Protein AF-A0A9D9WY51-F1 (afdb_monomer_lite)

Sequence (93 aa):
MFRPSNVTWYVSKSTGRTEIVTFGASGDKPVAADYDGDGKTDIAVFRPNGVSGAEWWIRRSSNSTVFATQFGSTTDKAVPADYTGDGKADIAF

Foldseek 3Di:
DADLVQQWDWDCDPVRDIDIDRDDDHQWDWDWDAAPQPPDTWTKTWRQDDPVGIKIWTQHPVPRDIDMDHDHGSPDDWDWDCPPPPNHTDTDD

Structure (mmCIF, N/CA/C/O backbone):
data_AF-A0A9D9WY51-F1
#
_entry.id   AF-A0A9D9WY51-F1
#
loop_
_atom_site.group_PDB
_atom_site.id
_atom_site.type_symbol
_atom_site.label_atom_id
_atom_site.label_alt_id
_atom_site.label_comp_id
_atom_site.label_asym_id
_atom_site.label_entity_id
_atom_site.label_seq_id
_atom_site.pdbx_PDB_ins_code
_atom_site.Cartn_x
_atom_site.Cartn_y
_atom_site.Cartn_z
_atom_site.occupancy
_atom_site.B_iso_or_equiv
_atom_site.auth_seq_id
_atom_site.auth_comp_id
_atom_site.auth_asym_id
_atom_site.auth_atom_id
_atom_site.pdbx_PDB_model_num
ATOM 1 N N . MET A 1 1 ? -10.073 6.915 0.415 1.00 87.06 1 MET A N 1
ATOM 2 C CA . MET A 1 1 ? -9.907 7.440 -0.959 1.00 87.06 1 MET A CA 1
ATOM 3 C C . MET A 1 1 ? -8.438 7.754 -1.192 1.00 87.06 1 MET A C 1
ATOM 5 O O . MET A 1 1 ? -7.851 8.425 -0.356 1.00 87.06 1 MET A O 1
ATOM 9 N N . PHE A 1 2 ? -7.861 7.313 -2.308 1.00 93.44 2 PHE A N 1
ATOM 10 C CA . PHE A 1 2 ? -6.565 7.803 -2.786 1.00 93.44 2 PHE A CA 1
ATOM 11 C C . PHE A 1 2 ? -6.804 8.827 -3.895 1.00 93.44 2 PHE A C 1
ATOM 13 O O . PHE A 1 2 ? -7.625 8.583 -4.781 1.00 93.44 2 PHE A O 1
ATOM 20 N N . ARG A 1 3 ? -6.133 9.978 -3.833 1.00 95.69 3 ARG A N 1
ATOM 21 C CA . ARG A 1 3 ? -6.184 11.008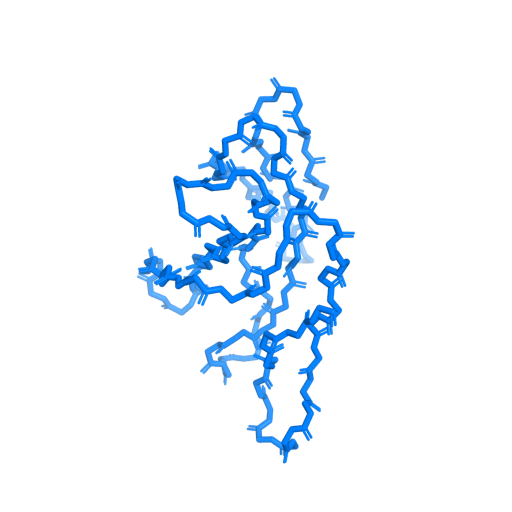 -4.873 1.00 95.69 3 ARG A CA 1
ATOM 22 C C . ARG A 1 3 ? -4.869 10.984 -5.662 1.00 95.69 3 ARG A C 1
ATOM 24 O O . ARG A 1 3 ? -3.866 11.485 -5.157 1.00 95.69 3 ARG A O 1
ATOM 31 N N . PRO A 1 4 ? -4.864 10.460 -6.904 1.00 92.38 4 PRO A N 1
ATOM 32 C CA . PRO A 1 4 ? -3.632 10.309 -7.680 1.00 92.38 4 PRO A CA 1
ATOM 33 C C . PRO A 1 4 ? -2.935 11.633 -8.010 1.00 92.38 4 PRO A C 1
ATOM 35 O O . PRO A 1 4 ? -1.713 11.682 -8.047 1.00 92.38 4 PRO A O 1
ATOM 38 N N . SER A 1 5 ? -3.691 12.723 -8.202 1.00 92.94 5 SER A N 1
ATOM 39 C CA . SER A 1 5 ? -3.135 14.023 -8.612 1.00 92.94 5 SER A CA 1
ATOM 40 C C . SER A 1 5 ? -2.181 14.653 -7.596 1.00 92.94 5 SER A C 1
ATOM 42 O O . SER A 1 5 ? -1.384 15.510 -7.962 1.00 92.94 5 SER A O 1
ATOM 44 N N . ASN A 1 6 ? -2.260 14.249 -6.328 1.00 94.62 6 ASN A N 1
ATOM 45 C CA . ASN A 1 6 ? -1.383 14.724 -5.262 1.00 94.62 6 ASN A CA 1
ATOM 46 C C . ASN A 1 6 ? -0.910 13.590 -4.341 1.00 94.62 6 ASN A C 1
ATOM 48 O O . ASN A 1 6 ? -0.497 13.858 -3.214 1.00 94.62 6 ASN A O 1
ATOM 52 N N . VAL A 1 7 ? -1.021 12.336 -4.797 1.00 96.56 7 VAL A N 1
ATOM 53 C CA . VAL A 1 7 ? -0.587 11.115 -4.092 1.00 96.56 7 VAL A CA 1
ATOM 54 C C . VAL A 1 7 ? -1.014 11.063 -2.620 1.00 96.56 7 VAL A C 1
ATOM 56 O O . VAL A 1 7 ? -0.276 10.622 -1.739 1.00 96.56 7 VAL A O 1
ATOM 59 N N . THR A 1 8 ? -2.221 11.563 -2.338 1.00 97.94 8 THR A N 1
ATOM 60 C CA . THR A 1 8 ? -2.722 11.719 -0.970 1.00 97.94 8 THR A CA 1
ATOM 61 C C . THR A 1 8 ? -3.830 10.719 -0.666 1.00 97.94 8 THR A C 1
ATOM 63 O O . THR A 1 8 ? -4.811 10.590 -1.403 1.00 97.94 8 THR A O 1
ATOM 66 N N . TRP A 1 9 ? -3.694 10.045 0.469 1.00 98.06 9 TRP A N 1
ATOM 67 C CA . TRP A 1 9 ? -4.692 9.186 1.081 1.00 98.06 9 TRP A CA 1
ATOM 68 C C . TRP A 1 9 ? -5.572 10.000 2.019 1.00 98.06 9 TRP A C 1
ATOM 70 O O . TRP A 1 9 ? -5.080 10.718 2.882 1.00 98.06 9 TRP A O 1
ATOM 80 N N . TYR A 1 10 ? -6.880 9.852 1.854 1.00 97.50 10 TYR A N 1
ATOM 81 C CA . TYR A 1 10 ? -7.912 10.390 2.730 1.00 97.50 10 TYR A CA 1
ATOM 82 C C . TYR A 1 10 ? -8.689 9.213 3.310 1.00 97.50 10 TYR A C 1
ATOM 84 O O . TYR A 1 10 ? -9.398 8.509 2.579 1.00 97.50 10 TYR A O 1
ATOM 92 N N . VAL A 1 11 ? -8.546 8.982 4.611 1.00 96.81 11 VAL A N 1
ATOM 93 C CA . VAL A 1 11 ? -9.174 7.869 5.326 1.00 96.81 11 VAL A CA 1
ATOM 94 C C . VAL A 1 11 ? -10.133 8.441 6.358 1.00 96.81 11 VAL A C 1
ATOM 96 O O . VAL A 1 11 ? -9.713 9.006 7.365 1.00 96.81 11 VAL A O 1
ATOM 99 N N . SER A 1 12 ? -11.434 8.300 6.107 1.00 96.94 12 SER A N 1
ATOM 100 C CA . SER A 1 12 ? -12.456 8.569 7.118 1.00 96.94 12 SER A CA 1
ATOM 101 C C . SER A 1 12 ? -12.554 7.342 8.018 1.00 96.94 12 SER A C 1
ATOM 103 O O . SER A 1 12 ? -12.994 6.281 7.577 1.00 96.94 12 SER A O 1
ATOM 105 N N . LYS A 1 13 ? -12.056 7.451 9.252 1.00 94.06 13 LYS A N 1
ATOM 106 C CA . LYS A 1 13 ? -12.070 6.350 10.217 1.00 94.06 13 LYS A CA 1
ATOM 107 C C . LYS A 1 13 ? -13.439 6.266 10.876 1.00 94.06 13 LYS A C 1
ATOM 109 O O . LYS A 1 13 ? -14.025 7.286 11.237 1.00 94.06 13 LYS A O 1
ATOM 114 N N . SER A 1 14 ? -13.890 5.045 11.141 1.00 93.62 14 SER A N 1
ATOM 115 C CA . SER A 1 14 ? -15.125 4.775 11.893 1.00 93.62 14 SER A CA 1
ATOM 116 C C . SER A 1 14 ? -15.110 5.351 13.316 1.00 93.62 14 SER A C 1
ATOM 118 O O . SER A 1 14 ? -16.163 5.571 13.900 1.00 93.62 14 SER A O 1
ATOM 120 N N . THR A 1 15 ? -13.930 5.675 13.855 1.00 94.25 15 THR A N 1
ATOM 121 C CA . THR A 1 15 ? -13.750 6.378 15.137 1.00 94.25 15 THR A CA 1
ATOM 122 C C . THR A 1 15 ? -14.041 7.884 15.071 1.00 94.25 15 THR A C 1
ATOM 124 O O . THR A 1 15 ? -13.821 8.594 16.050 1.00 94.25 15 THR A O 1
ATOM 127 N N . GLY A 1 16 ? -14.494 8.398 13.922 1.00 92.94 16 GLY A N 1
ATOM 128 C CA . GLY A 1 16 ? -14.860 9.804 13.727 1.00 92.94 16 GLY A CA 1
ATOM 129 C C . GLY A 1 16 ? -13.688 10.732 13.390 1.00 92.94 16 GLY A C 1
ATOM 130 O O . GLY A 1 16 ? -13.873 11.942 13.285 1.00 92.94 16 GLY A O 1
ATOM 131 N N . ARG A 1 17 ? -12.475 10.196 13.203 1.00 94.69 17 ARG A N 1
ATOM 132 C CA . ARG A 1 17 ? -11.293 10.967 12.780 1.00 94.69 17 ARG A CA 1
ATOM 133 C C . ARG A 1 17 ? -11.036 10.802 11.287 1.00 94.69 17 ARG A C 1
ATOM 135 O O . ARG A 1 17 ? -11.257 9.733 10.730 1.00 94.69 17 ARG A O 1
ATOM 142 N N . THR A 1 18 ? -10.493 11.839 10.657 1.00 95.12 18 THR A N 1
ATOM 143 C CA . THR A 1 18 ? -9.948 11.739 9.297 1.00 95.12 18 THR A CA 1
ATOM 144 C C . THR A 1 18 ? -8.430 11.684 9.368 1.00 95.12 18 THR A C 1
ATOM 146 O O . THR A 1 18 ? -7.809 12.528 10.008 1.00 95.12 18 THR A O 1
ATOM 149 N N . GLU A 1 19 ? -7.837 10.692 8.716 1.00 94.88 19 GLU A N 1
ATOM 150 C CA . GLU A 1 19 ? -6.399 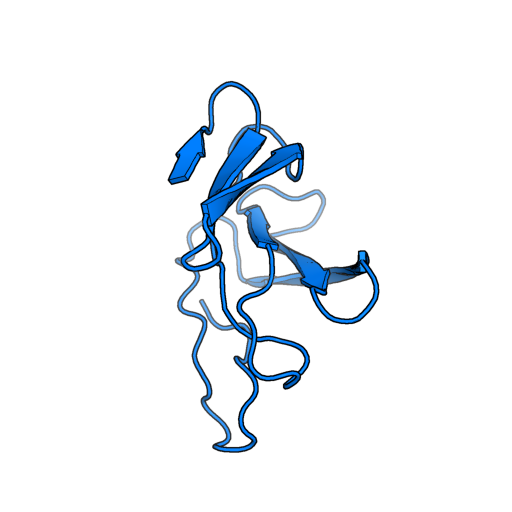10.624 8.475 1.00 94.88 19 GLU A CA 1
ATOM 151 C C . GLU A 1 19 ? -6.106 11.072 7.041 1.00 94.88 19 GLU A C 1
ATOM 153 O O . GLU A 1 19 ? -6.767 10.640 6.093 1.00 94.88 19 GLU A O 1
ATOM 158 N N . ILE A 1 20 ? -5.135 11.976 6.903 1.00 96.75 20 ILE A N 1
ATOM 159 C CA . ILE A 1 20 ? -4.682 12.521 5.624 1.00 96.75 20 ILE A CA 1
ATOM 160 C C . ILE A 1 20 ? -3.179 12.293 5.546 1.00 96.75 20 ILE A C 1
ATOM 162 O O . ILE A 1 20 ? -2.435 12.823 6.369 1.00 96.75 20 ILE A O 1
ATOM 166 N N . VAL A 1 21 ? -2.742 11.490 4.580 1.00 96.38 21 VAL A N 1
ATOM 167 C CA . VAL A 1 21 ? -1.338 11.080 4.450 1.00 96.38 21 VAL A CA 1
ATOM 168 C C . VAL A 1 21 ? -0.918 11.171 2.993 1.00 96.38 21 VAL A C 1
ATOM 170 O O . VAL A 1 21 ? -1.516 10.538 2.126 1.00 96.38 21 VAL A O 1
ATOM 173 N N . THR A 1 22 ? 0.136 11.931 2.717 1.00 97.62 22 THR A N 1
ATOM 174 C CA . THR A 1 22 ? 0.788 11.935 1.405 1.00 97.62 22 THR A CA 1
ATOM 175 C C . THR A 1 22 ? 1.759 10.763 1.340 1.00 97.62 22 THR A C 1
ATOM 177 O O . THR A 1 22 ? 2.721 10.717 2.105 1.00 97.62 22 THR A O 1
ATOM 180 N N . PHE A 1 23 ? 1.492 9.800 0.460 1.00 97.81 23 PHE A N 1
ATOM 181 C CA . PHE A 1 23 ? 2.322 8.610 0.298 1.00 97.81 23 PHE A CA 1
ATOM 182 C C . PHE A 1 23 ? 2.194 8.042 -1.118 1.00 97.81 23 PHE A C 1
ATOM 184 O O . PHE A 1 23 ? 1.104 7.642 -1.537 1.00 97.81 23 PHE A O 1
ATOM 191 N N . GLY A 1 24 ? 3.324 8.003 -1.824 1.00 96.62 24 GLY A N 1
ATOM 192 C CA . GLY A 1 24 ? 3.444 7.556 -3.210 1.00 96.62 24 GLY A CA 1
ATOM 193 C C . GLY A 1 24 ? 4.108 8.601 -4.111 1.00 96.62 24 GLY A C 1
ATOM 194 O O . GLY A 1 24 ? 4.600 9.630 -3.649 1.00 96.62 24 GLY A O 1
ATOM 195 N N . ALA A 1 25 ? 4.107 8.318 -5.408 1.00 96.38 25 ALA A N 1
ATOM 196 C CA . ALA A 1 25 ? 4.576 9.159 -6.500 1.00 96.38 25 ALA A CA 1
ATOM 197 C C . ALA A 1 25 ? 3.565 9.151 -7.664 1.00 96.38 25 ALA A C 1
ATOM 199 O O . ALA A 1 25 ? 2.600 8.385 -7.680 1.00 96.38 25 ALA A O 1
ATOM 200 N N . SER A 1 26 ? 3.751 10.054 -8.628 1.00 95.50 26 SER A N 1
ATOM 201 C CA . SER A 1 26 ? 2.868 10.139 -9.796 1.00 95.50 26 SER A CA 1
ATOM 202 C C . SER A 1 26 ? 2.848 8.813 -10.567 1.00 95.50 26 SER A C 1
ATOM 204 O O . SER A 1 26 ? 3.900 8.248 -10.853 1.00 95.50 26 SER A O 1
ATOM 206 N N . GLY A 1 27 ? 1.652 8.333 -10.918 1.00 94.88 27 GLY A N 1
ATOM 207 C CA . GLY A 1 27 ? 1.454 7.058 -11.621 1.00 94.88 27 GLY A CA 1
ATOM 208 C C . GLY A 1 27 ? 1.288 5.834 -10.712 1.00 94.88 27 GLY A C 1
ATOM 209 O O . GLY A 1 27 ? 0.967 4.755 -11.212 1.00 94.88 27 GLY A O 1
ATOM 210 N N . ASP A 1 28 ? 1.443 5.999 -9.398 1.00 97.56 28 ASP A N 1
ATOM 211 C CA . ASP A 1 28 ? 1.226 4.932 -8.424 1.00 97.56 28 ASP A CA 1
ATOM 212 C C . ASP A 1 28 ? -0.262 4.536 -8.333 1.00 97.56 28 ASP A C 1
ATOM 214 O O . ASP A 1 28 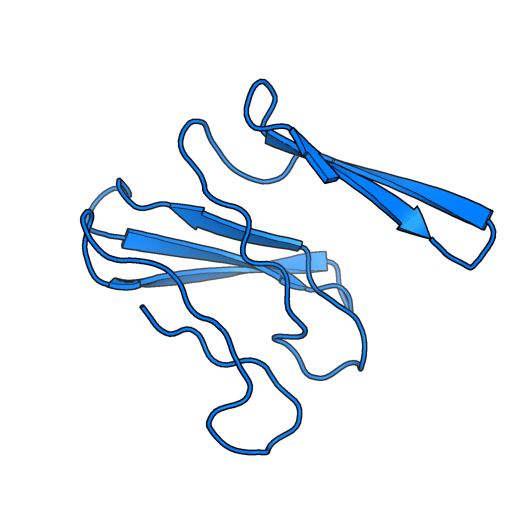? -1.170 5.374 -8.394 1.00 97.56 28 ASP A O 1
ATOM 218 N N . LYS A 1 29 ? -0.516 3.235 -8.161 1.00 97.50 29 LYS A N 1
ATOM 219 C CA . LYS A 1 29 ? -1.849 2.641 -7.989 1.00 97.50 29 LYS A CA 1
ATOM 220 C C . LYS A 1 29 ? -2.055 2.247 -6.519 1.00 97.50 29 LYS A C 1
ATOM 222 O O . LYS A 1 29 ? -1.166 1.619 -5.950 1.00 97.50 29 LYS A O 1
ATOM 227 N N . PRO A 1 30 ? -3.195 2.570 -5.886 1.00 98.12 30 PRO A N 1
ATOM 228 C CA . PRO A 1 30 ? -3.446 2.209 -4.491 1.00 98.12 30 PRO A CA 1
ATOM 229 C C . PRO A 1 30 ? -3.681 0.700 -4.337 1.00 98.12 30 PRO A C 1
ATOM 231 O O . PRO A 1 30 ? -4.464 0.126 -5.090 1.00 98.12 30 PRO A O 1
ATOM 234 N N . VAL A 1 31 ? -3.043 0.078 -3.343 1.00 98.25 31 VAL A N 1
ATOM 235 C CA . VAL A 1 31 ? -3.110 -1.373 -3.059 1.00 98.25 31 VAL A CA 1
ATOM 236 C C . VAL A 1 31 ? -3.201 -1.636 -1.552 1.00 98.25 31 VAL A C 1
ATOM 238 O O . VAL A 1 31 ? -2.482 -2.454 -0.994 1.00 98.25 31 VAL A O 1
ATOM 241 N N . ALA A 1 32 ? -4.047 -0.880 -0.857 1.00 98.19 32 ALA A N 1
ATOM 242 C CA . ALA A 1 32 ? -4.193 -0.970 0.594 1.00 98.19 32 ALA A CA 1
ATOM 243 C C . ALA A 1 32 ? -4.698 -2.359 1.041 1.00 98.19 32 ALA A C 1
ATOM 245 O O . ALA A 1 32 ? -5.711 -2.834 0.530 1.00 98.19 32 ALA A O 1
ATOM 246 N N . ALA A 1 33 ? -4.007 -2.973 2.001 1.00 98.44 33 ALA A N 1
ATOM 247 C CA . ALA A 1 33 ? -4.338 -4.247 2.649 1.00 98.44 33 ALA A CA 1
ATOM 248 C C . ALA A 1 33 ? -3.591 -4.325 3.998 1.00 98.44 33 ALA A C 1
ATOM 250 O O . ALA A 1 33 ? -2.788 -3.443 4.281 1.00 98.44 33 ALA A O 1
ATOM 251 N N . ASP A 1 34 ? -3.867 -5.312 4.846 1.00 98.62 34 ASP A N 1
ATOM 252 C CA . ASP A 1 34 ? -3.109 -5.535 6.091 1.00 98.62 34 ASP A CA 1
ATOM 253 C C . ASP A 1 34 ? -1.874 -6.395 5.786 1.00 98.62 34 ASP A C 1
ATOM 255 O O . ASP A 1 34 ? -2.002 -7.605 5.656 1.00 98.62 34 ASP A O 1
ATOM 259 N N . TYR A 1 35 ? -0.701 -5.791 5.582 1.00 98.62 35 TYR A N 1
ATOM 260 C CA . TYR A 1 35 ? 0.518 -6.507 5.177 1.00 98.62 35 TYR A CA 1
ATOM 261 C C . TYR A 1 35 ? 1.404 -6.906 6.361 1.00 98.62 35 TYR A C 1
ATOM 263 O O . TYR A 1 35 ? 2.358 -7.669 6.188 1.00 98.62 35 TYR A O 1
ATOM 271 N N . ASP A 1 36 ? 1.170 -6.355 7.554 1.00 98.12 36 ASP A N 1
ATOM 272 C CA . ASP A 1 36 ? 1.972 -6.664 8.740 1.00 98.12 36 ASP A CA 1
ATOM 273 C C . ASP A 1 36 ? 1.256 -7.547 9.772 1.00 98.12 36 ASP A C 1
ATOM 275 O O . ASP A 1 36 ? 1.942 -8.158 10.606 1.00 98.12 36 ASP A O 1
ATOM 279 N N . GLY A 1 37 ? -0.055 -7.744 9.616 1.00 98.00 37 GLY A N 1
ATOM 280 C CA . GLY A 1 37 ? -0.889 -8.649 10.400 1.00 98.00 37 GLY A CA 1
ATOM 281 C C . GLY A 1 37 ? -1.359 -8.038 11.713 1.00 98.00 37 GLY A C 1
ATOM 282 O O . GLY A 1 37 ? -1.607 -8.773 12.671 1.00 98.00 37 GLY A O 1
ATOM 283 N N . ASP A 1 38 ? -1.417 -6.707 11.811 1.00 98.19 38 ASP A N 1
ATOM 284 C CA . ASP A 1 38 ? -1.870 -6.018 13.022 1.00 98.19 38 ASP A CA 1
ATOM 285 C C . ASP A 1 38 ? -3.401 -5.843 13.097 1.00 98.19 38 ASP A C 1
ATOM 287 O O . ASP A 1 38 ? -3.923 -5.250 14.051 1.00 98.19 38 ASP A O 1
ATOM 291 N N . GLY A 1 39 ? -4.124 -6.376 12.109 1.00 97.31 39 GLY A N 1
ATOM 292 C CA . GLY A 1 39 ? -5.572 -6.295 11.982 1.00 97.31 39 GLY A CA 1
ATOM 293 C C . GLY A 1 39 ? -6.058 -4.975 11.385 1.00 97.31 39 GLY A C 1
ATOM 294 O O . GLY A 1 39 ? -7.264 -4.704 11.422 1.00 97.31 39 GLY A O 1
ATOM 295 N N . LYS A 1 40 ? -5.165 -4.117 10.871 1.00 96.88 40 LYS A N 1
ATOM 296 C CA . LYS A 1 40 ? -5.524 -2.854 10.220 1.00 96.88 40 LYS A CA 1
ATOM 297 C C . LYS A 1 40 ? -4.969 -2.788 8.805 1.00 96.88 40 LYS A C 1
ATOM 299 O O . LYS A 1 40 ? -3.874 -3.221 8.492 1.00 96.88 40 LYS A O 1
ATOM 304 N N . THR A 1 41 ? -5.733 -2.141 7.933 1.00 97.56 41 THR A N 1
ATOM 305 C CA . THR A 1 41 ? -5.291 -1.861 6.569 1.00 97.56 41 THR A CA 1
ATOM 306 C C . THR A 1 41 ? -4.139 -0.852 6.552 1.00 97.56 41 THR A C 1
ATOM 308 O O . THR A 1 41 ? -4.287 0.281 7.020 1.00 97.56 41 THR A O 1
ATOM 311 N N . ASP A 1 42 ? -3.036 -1.235 5.920 1.00 98.50 42 ASP A N 1
ATOM 312 C CA . ASP A 1 42 ? -1.891 -0.385 5.635 1.00 98.50 42 ASP A CA 1
ATOM 313 C C . ASP A 1 42 ? -2.122 0.501 4.412 1.00 98.50 42 ASP A C 1
ATOM 315 O O . ASP A 1 42 ? -2.826 0.163 3.453 1.00 98.50 42 ASP A O 1
ATOM 319 N N . ILE A 1 43 ? -1.448 1.648 4.410 1.00 98.38 43 ILE A N 1
ATOM 320 C CA . ILE A 1 43 ? -1.374 2.505 3.232 1.00 98.38 43 ILE A CA 1
ATOM 321 C C . ILE A 1 43 ? -0.301 1.930 2.311 1.00 98.38 43 ILE A C 1
ATOM 323 O O . ILE A 1 43 ? 0.872 1.903 2.674 1.00 98.38 43 ILE A O 1
ATOM 327 N N . ALA A 1 44 ? -0.680 1.509 1.108 1.00 98.44 44 ALA A N 1
ATOM 328 C CA . ALA A 1 44 ? 0.257 0.907 0.168 1.00 98.44 44 ALA A CA 1
ATOM 329 C C . ALA A 1 44 ? -0.023 1.307 -1.280 1.00 98.44 44 ALA A C 1
ATOM 331 O O . ALA A 1 44 ? -1.175 1.514 -1.676 1.00 98.44 44 ALA A O 1
ATOM 332 N N . VAL A 1 45 ? 1.041 1.394 -2.075 1.00 98.50 45 VAL A N 1
ATOM 333 C CA . VAL A 1 45 ? 0.987 1.683 -3.506 1.00 98.50 45 VAL A CA 1
ATOM 334 C C . VAL A 1 45 ? 1.813 0.687 -4.320 1.00 98.50 45 VAL A C 1
ATOM 336 O O . VAL A 1 45 ? 2.892 0.264 -3.909 1.00 98.50 45 VAL A O 1
ATOM 339 N N . PHE A 1 46 ? 1.301 0.352 -5.500 1.00 98.50 46 PHE A N 1
ATOM 340 C CA . PHE A 1 46 ? 2.017 -0.338 -6.562 1.00 98.50 46 PHE A CA 1
ATOM 341 C C . PHE A 1 46 ? 2.443 0.691 -7.603 1.00 98.50 46 PHE A C 1
ATOM 343 O O . PHE A 1 46 ? 1.602 1.394 -8.168 1.00 98.50 46 PHE A O 1
ATOM 350 N N . ARG A 1 47 ? 3.743 0.775 -7.864 1.00 97.94 47 ARG A N 1
ATOM 351 C CA . ARG A 1 47 ? 4.341 1.628 -8.885 1.00 97.94 47 ARG A CA 1
ATOM 352 C C . ARG A 1 47 ? 4.718 0.757 -10.078 1.00 97.94 47 ARG A C 1
ATOM 354 O O . ARG A 1 47 ? 5.741 0.081 -10.011 1.00 97.94 47 ARG A O 1
ATOM 361 N N . PRO A 1 48 ? 3.948 0.776 -11.181 1.00 97.44 48 PRO A N 1
ATOM 362 C CA . PRO A 1 48 ? 4.261 -0.058 -12.338 1.00 97.44 48 PRO A CA 1
ATOM 363 C C . PRO A 1 48 ? 5.609 0.317 -12.968 1.00 97.44 48 PRO A C 1
ATOM 365 O O . PRO A 1 48 ? 6.366 -0.556 -13.365 1.00 97.44 48 PRO A O 1
ATOM 368 N N . ASN A 1 49 ? 5.922 1.616 -13.018 1.00 95.81 49 ASN A N 1
ATOM 369 C CA . ASN A 1 49 ? 7.115 2.162 -13.670 1.00 95.81 49 ASN A CA 1
ATOM 370 C C . ASN A 1 49 ? 8.164 2.605 -12.636 1.00 95.81 49 ASN A C 1
ATOM 372 O O . ASN A 1 49 ? 8.480 3.792 -12.539 1.00 95.81 49 ASN A O 1
ATOM 376 N N . GLY A 1 50 ? 8.641 1.670 -11.811 1.00 93.00 50 GLY A N 1
ATOM 377 C CA . GLY A 1 50 ? 9.780 1.893 -10.918 1.00 93.00 50 GLY A CA 1
ATOM 378 C C . GLY A 1 50 ? 11.113 1.921 -11.671 1.00 93.00 50 GLY A C 1
ATOM 379 O O . GLY A 1 50 ? 11.155 1.781 -12.894 1.00 93.00 50 GLY A O 1
ATOM 380 N N . VAL A 1 51 ? 12.222 2.092 -10.947 1.00 89.38 51 VAL A N 1
ATOM 381 C CA . VAL A 1 51 ? 13.551 2.281 -11.570 1.00 89.38 51 VAL A CA 1
ATOM 382 C C . VAL A 1 51 ? 14.008 1.039 -12.344 1.00 89.38 51 VAL A C 1
ATOM 384 O O . VAL A 1 51 ? 14.601 1.171 -13.414 1.00 89.38 51 VAL A O 1
ATOM 387 N N . SER A 1 52 ? 13.701 -0.157 -11.832 1.00 89.12 52 SER A N 1
ATOM 388 C CA . SER A 1 52 ? 14.135 -1.438 -12.420 1.00 89.12 52 SER A CA 1
ATOM 389 C C . SER A 1 52 ? 12.992 -2.441 -12.614 1.00 89.12 52 SER A C 1
ATOM 391 O O . SER A 1 52 ? 13.233 -3.643 -12.674 1.00 89.12 52 SER A O 1
ATOM 393 N N . GLY A 1 53 ? 11.747 -1.970 -12.687 1.00 92.62 53 GLY A N 1
ATOM 394 C CA . GLY A 1 53 ? 10.553 -2.817 -12.753 1.00 92.62 53 GLY A CA 1
ATOM 395 C C . GLY A 1 53 ? 9.439 -2.287 -11.863 1.00 92.62 53 GLY A C 1
ATOM 396 O O . GLY A 1 53 ? 9.493 -1.138 -11.418 1.00 92.62 53 GLY A O 1
ATOM 397 N N . ALA A 1 54 ? 8.428 -3.113 -11.601 1.00 97.38 54 ALA A N 1
ATOM 398 C CA . ALA A 1 54 ? 7.352 -2.697 -10.720 1.00 97.38 54 ALA A CA 1
ATOM 399 C C . ALA A 1 54 ? 7.777 -2.754 -9.246 1.00 97.38 54 ALA A C 1
ATOM 401 O O . ALA A 1 54 ? 8.427 -3.701 -8.797 1.00 97.38 54 ALA A O 1
ATOM 402 N N . GLU A 1 55 ? 7.397 -1.731 -8.487 1.00 98.00 55 GLU A N 1
ATOM 403 C CA . GLU A 1 55 ? 7.736 -1.590 -7.073 1.00 98.00 55 GLU A CA 1
ATOM 404 C C . GLU A 1 55 ? 6.474 -1.590 -6.211 1.00 98.00 55 GLU A C 1
ATOM 406 O O . GLU A 1 55 ? 5.470 -0.954 -6.535 1.00 98.00 55 GLU A O 1
ATOM 411 N N . TRP A 1 56 ? 6.560 -2.245 -5.062 1.00 98.38 56 TRP A N 1
ATOM 412 C CA . TRP A 1 56 ? 5.569 -2.189 -3.998 1.00 98.38 56 TRP A CA 1
ATOM 413 C C . TRP A 1 56 ? 6.111 -1.321 -2.877 1.00 98.38 56 TRP A C 1
ATOM 415 O O . TRP A 1 56 ? 7.241 -1.524 -2.437 1.00 98.38 56 TRP A O 1
ATOM 425 N N . TRP A 1 57 ? 5.307 -0.374 -2.406 1.00 98.44 57 TRP A N 1
ATOM 426 C CA . TRP A 1 57 ? 5.638 0.511 -1.295 1.00 98.44 57 TRP A CA 1
ATOM 427 C C . TRP A 1 57 ? 4.515 0.442 -0.269 1.00 98.44 57 TRP A C 1
ATOM 429 O O . TRP A 1 57 ? 3.378 0.797 -0.570 1.00 98.44 57 TRP A O 1
ATOM 439 N N . ILE A 1 58 ? 4.827 -0.009 0.941 1.00 98.69 58 ILE A N 1
ATOM 440 C CA . ILE A 1 58 ? 3.861 -0.284 2.005 1.00 98.69 58 ILE A CA 1
ATOM 441 C C . ILE A 1 58 ? 4.272 0.507 3.240 1.00 98.69 58 ILE A C 1
ATOM 443 O O . ILE A 1 58 ? 5.368 0.326 3.767 1.00 98.69 58 ILE A O 1
ATOM 447 N N . ARG A 1 59 ? 3.394 1.384 3.718 1.00 98.44 59 ARG A N 1
ATOM 448 C CA . ARG A 1 59 ? 3.539 2.097 4.985 1.00 98.44 59 ARG A CA 1
ATOM 449 C C . ARG A 1 59 ? 2.685 1.404 6.040 1.00 98.44 59 ARG A C 1
ATOM 451 O O . ARG A 1 59 ? 1.468 1.586 6.068 1.00 98.44 59 ARG A O 1
ATOM 458 N N . ARG A 1 60 ? 3.360 0.665 6.918 1.00 98.25 60 ARG A N 1
ATOM 459 C CA . ARG A 1 60 ? 2.756 -0.146 7.978 1.00 98.25 60 ARG A CA 1
ATOM 460 C C . ARG A 1 60 ? 1.979 0.701 8.970 1.00 98.25 60 ARG A C 1
ATOM 462 O O . ARG A 1 60 ? 2.475 1.721 9.457 1.00 98.25 60 ARG A O 1
ATOM 469 N N . SER A 1 61 ? 0.779 0.267 9.303 1.00 96.94 61 SER A N 1
ATOM 470 C CA . SER A 1 61 ? -0.118 0.941 10.227 1.00 96.94 61 SER A CA 1
ATOM 471 C C . SER A 1 61 ? 0.341 0.783 11.683 1.00 96.94 61 SER A C 1
ATOM 473 O O . SER A 1 61 ? 0.162 1.707 12.482 1.00 96.94 61 SER A O 1
ATOM 475 N N . SER A 1 62 ? 1.011 -0.330 12.005 1.00 97.50 62 SER A N 1
ATOM 476 C CA . SER A 1 62 ? 1.473 -0.660 13.357 1.00 97.50 62 SER A CA 1
ATOM 477 C C . SER A 1 62 ? 2.538 0.304 13.888 1.00 97.50 62 SER A C 1
ATOM 479 O O . SER A 1 62 ? 2.551 0.642 15.072 1.00 97.50 62 SER A O 1
ATOM 481 N N . ASN A 1 63 ? 3.439 0.767 13.016 1.00 97.06 63 ASN A N 1
ATOM 482 C CA . ASN A 1 63 ? 4.621 1.536 13.416 1.00 97.06 63 ASN A CA 1
ATOM 483 C C . ASN A 1 63 ? 5.047 2.626 12.420 1.00 97.06 63 ASN A C 1
ATOM 485 O O . ASN A 1 63 ? 6.089 3.251 12.607 1.00 97.06 63 ASN A O 1
ATOM 489 N N . SER A 1 64 ? 4.264 2.879 11.366 1.00 95.19 64 SER A N 1
ATOM 490 C CA . SER A 1 64 ? 4.567 3.870 10.321 1.00 95.19 64 SER A CA 1
ATOM 491 C C . SER A 1 64 ? 5.868 3.631 9.539 1.00 95.19 64 SER A C 1
ATOM 493 O O . SER A 1 64 ? 6.287 4.518 8.792 1.00 95.19 64 SER A O 1
ATOM 495 N N . THR A 1 65 ? 6.503 2.459 9.669 1.00 97.94 65 THR A N 1
ATOM 496 C CA . THR A 1 65 ? 7.678 2.100 8.860 1.00 97.94 65 THR A CA 1
ATOM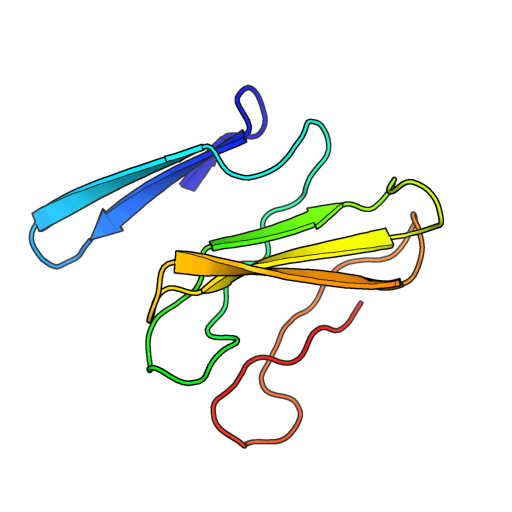 497 C C . THR A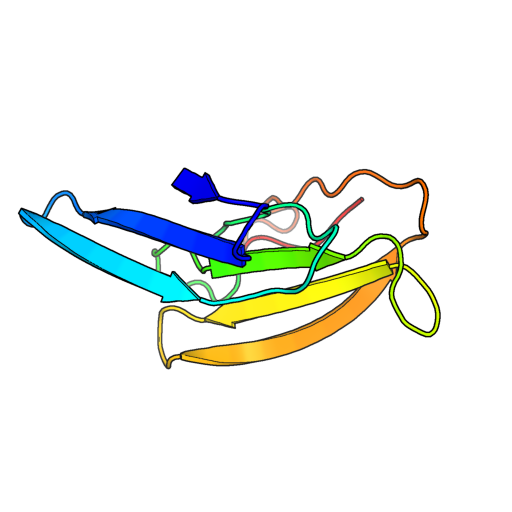 1 65 ? 7.276 1.824 7.418 1.00 97.94 65 THR A C 1
ATOM 499 O O . THR A 1 65 ? 6.167 1.364 7.142 1.00 97.94 65 THR A O 1
ATOM 502 N N . VAL A 1 66 ? 8.188 2.112 6.489 1.00 98.31 66 VAL A N 1
ATOM 503 C CA . VAL A 1 66 ? 7.986 1.848 5.065 1.00 98.31 66 VAL A CA 1
ATOM 504 C C . VAL A 1 66 ? 8.773 0.607 4.673 1.00 98.31 66 VAL A C 1
ATOM 506 O O . VAL A 1 66 ? 9.984 0.542 4.872 1.00 98.31 66 VAL A O 1
ATOM 509 N N . PHE A 1 67 ? 8.075 -0.368 4.108 1.00 97.81 67 PHE A N 1
ATOM 510 C CA . PHE A 1 67 ? 8.656 -1.494 3.399 1.00 97.81 67 PHE A CA 1
ATOM 511 C C . PHE A 1 67 ? 8.536 -1.241 1.896 1.00 97.81 67 PHE A C 1
ATOM 513 O O . PHE A 1 67 ? 7.480 -0.821 1.422 1.00 97.81 67 PHE A O 1
ATOM 520 N N . ALA A 1 68 ? 9.612 -1.483 1.154 1.00 97.31 68 ALA A N 1
ATOM 521 C CA . ALA A 1 68 ? 9.621 -1.358 -0.294 1.00 97.31 68 ALA A CA 1
ATOM 522 C C . ALA A 1 68 ? 10.334 -2.555 -0.920 1.00 97.31 68 ALA A C 1
ATOM 524 O O . ALA A 1 68 ? 11.374 -2.985 -0.420 1.00 97.31 68 ALA A O 1
ATOM 525 N N . THR A 1 69 ? 9.780 -3.091 -2.004 1.00 97.44 69 THR A N 1
ATOM 526 C CA . THR A 1 69 ? 10.382 -4.209 -2.738 1.00 97.44 69 THR A CA 1
ATOM 527 C C . THR A 1 69 ? 10.026 -4.161 -4.220 1.00 97.44 69 THR A C 1
ATOM 529 O O . THR A 1 69 ? 9.013 -3.576 -4.604 1.00 97.44 69 THR A O 1
ATOM 532 N N . GLN A 1 70 ? 10.854 -4.786 -5.055 1.00 97.44 70 GLN A N 1
ATOM 533 C CA . GLN A 1 70 ? 10.576 -4.981 -6.475 1.00 97.44 70 GLN A CA 1
ATOM 534 C C . GLN A 1 70 ? 9.929 -6.345 -6.688 1.00 97.44 70 GLN A C 1
ATOM 536 O O . GLN A 1 70 ? 10.496 -7.371 -6.313 1.00 97.44 70 GLN A O 1
ATOM 541 N N . PHE A 1 71 ? 8.737 -6.350 -7.282 1.00 97.38 71 PHE A N 1
ATOM 542 C CA . PHE A 1 71 ? 8.012 -7.573 -7.605 1.00 97.38 71 PHE A CA 1
ATOM 543 C C . PHE A 1 71 ? 6.968 -7.296 -8.692 1.00 97.38 71 PHE A C 1
ATOM 545 O O . PHE A 1 71 ? 6.021 -6.535 -8.479 1.00 97.38 71 PHE A O 1
ATOM 552 N N . GLY A 1 72 ? 7.165 -7.918 -9.855 1.00 95.81 72 GLY A N 1
ATOM 553 C CA . GLY A 1 72 ? 6.328 -7.751 -11.043 1.00 95.81 72 GLY A CA 1
ATOM 554 C C . GLY A 1 72 ? 6.932 -6.862 -12.119 1.00 95.81 72 GLY A C 1
ATOM 555 O O . GLY A 1 72 ? 8.066 -6.386 -12.022 1.00 95.81 72 GLY A O 1
ATOM 556 N N . SER A 1 73 ? 6.151 -6.659 -13.173 1.00 95.69 73 SER A N 1
ATOM 557 C CA . SER A 1 73 ? 6.500 -5.886 -14.360 1.00 95.69 73 SER A CA 1
ATOM 558 C C . SER A 1 73 ? 5.556 -4.698 -14.570 1.00 95.69 73 SER A C 1
ATOM 560 O O . SER A 1 73 ? 4.499 -4.573 -13.947 1.00 95.69 73 SER A O 1
ATOM 562 N N . THR A 1 74 ? 5.939 -3.798 -15.475 1.00 94.44 74 THR A N 1
ATOM 563 C CA . THR A 1 74 ? 5.225 -2.539 -15.747 1.00 94.44 74 THR A CA 1
ATOM 564 C C . THR A 1 74 ? 3.794 -2.738 -16.259 1.00 94.44 74 THR A C 1
ATOM 566 O O . THR A 1 74 ? 2.969 -1.827 -16.146 1.00 94.44 74 THR A O 1
ATOM 569 N N . THR A 1 75 ? 3.477 -3.914 -16.810 1.00 95.38 75 THR A N 1
ATOM 570 C CA . THR A 1 75 ? 2.157 -4.243 -17.367 1.00 95.38 75 THR A CA 1
ATOM 571 C C . THR A 1 75 ? 1.223 -4.939 -16.386 1.00 95.38 75 THR A C 1
ATOM 573 O O . THR A 1 75 ? 0.028 -5.051 -16.673 1.00 95.38 75 THR A O 1
ATOM 576 N N . ASP A 1 76 ? 1.734 -5.384 -15.241 1.00 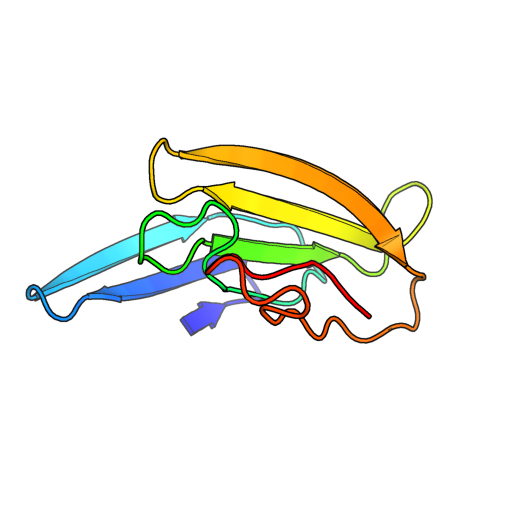96.62 76 ASP A N 1
ATOM 577 C CA . ASP A 1 76 ? 0.972 -6.238 -14.339 1.00 96.62 76 ASP A CA 1
ATOM 578 C C . ASP A 1 76 ? -0.044 -5.458 -13.494 1.00 96.62 76 ASP A C 1
ATOM 580 O O . ASP A 1 76 ? -0.054 -4.215 -13.414 1.00 96.62 76 ASP A O 1
ATOM 584 N N . LYS A 1 77 ? -0.961 -6.207 -12.876 1.00 96.75 77 LYS A N 1
ATOM 585 C CA . LYS A 1 77 ? -2.039 -5.660 -12.056 1.00 96.75 77 LYS A CA 1
ATOM 586 C C . LYS A 1 77 ? -1.926 -6.219 -10.652 1.00 96.75 77 LYS A C 1
ATOM 588 O O . LYS A 1 77 ? -2.304 -7.351 -10.411 1.00 96.75 77 LYS A O 1
ATOM 593 N N . ALA A 1 78 ? -1.520 -5.372 -9.716 1.00 97.88 78 ALA A N 1
ATOM 594 C CA . ALA A 1 78 ? -1.493 -5.729 -8.307 1.00 97.88 78 ALA A CA 1
ATOM 595 C C . ALA A 1 78 ? -2.836 -6.306 -7.809 1.00 97.88 78 ALA A C 1
ATOM 597 O O . ALA A 1 78 ? -3.882 -5.661 -7.928 1.00 97.88 78 ALA A O 1
ATOM 598 N N . VAL A 1 79 ? -2.769 -7.501 -7.224 1.00 98.38 79 VAL A N 1
ATOM 599 C CA . VAL A 1 79 ? -3.878 -8.275 -6.646 1.00 98.38 79 VAL A CA 1
ATOM 600 C C . VAL A 1 79 ? -3.496 -8.807 -5.254 1.00 98.38 79 VAL A C 1
ATOM 602 O O . VAL A 1 79 ? -3.442 -10.022 -5.050 1.00 98.38 79 VAL A O 1
ATOM 605 N N . PRO A 1 80 ? -3.190 -7.921 -4.283 1.00 98.25 80 PRO A N 1
ATOM 606 C CA . PRO A 1 80 ? -2.817 -8.355 -2.942 1.00 98.25 80 PRO A CA 1
ATOM 607 C C . PRO A 1 80 ? -3.986 -9.056 -2.242 1.00 98.25 80 PRO A C 1
ATOM 609 O O . PRO A 1 80 ? -5.133 -8.608 -2.323 1.00 98.25 80 PRO A O 1
ATOM 612 N N . ALA A 1 81 ? -3.682 -10.145 -1.547 1.00 98.38 81 ALA A N 1
ATOM 613 C CA . ALA A 1 81 ? -4.613 -10.917 -0.730 1.00 98.38 81 ALA A CA 1
ATOM 614 C C . ALA A 1 81 ? -3.810 -11.799 0.231 1.00 98.38 81 ALA A C 1
ATOM 616 O O . ALA A 1 81 ? -2.615 -11.976 0.036 1.00 98.38 81 ALA A O 1
ATOM 617 N N . ASP A 1 82 ? -4.452 -12.357 1.251 1.00 98.50 82 ASP A N 1
ATOM 618 C CA . ASP A 1 82 ? -3.829 -13.365 2.113 1.00 98.50 82 ASP A CA 1
ATOM 619 C C . ASP A 1 82 ? -3.844 -14.724 1.393 1.00 98.50 82 ASP A C 1
ATOM 621 O O . ASP A 1 82 ? -4.831 -15.463 1.444 1.00 98.50 82 ASP A O 1
ATOM 625 N N . TYR A 1 83 ? -2.789 -15.010 0.627 1.00 98.44 83 TYR A N 1
ATOM 626 C CA . TYR A 1 83 ? -2.668 -16.245 -0.149 1.00 98.44 83 TYR A CA 1
ATOM 627 C C . TYR A 1 83 ? -2.141 -17.405 0.701 1.00 98.44 83 TYR A C 1
ATOM 629 O O . TYR A 1 83 ? -2.269 -18.562 0.291 1.00 98.44 83 TYR A O 1
ATOM 637 N N . THR A 1 84 ? -1.558 -17.121 1.867 1.00 98.38 84 THR A N 1
ATOM 638 C CA . THR A 1 84 ? -0.976 -18.139 2.754 1.00 98.38 84 THR A CA 1
ATOM 639 C C . THR A 1 84 ? -1.862 -18.509 3.947 1.00 98.38 84 THR A C 1
ATOM 641 O O . THR A 1 84 ? -1.673 -19.575 4.535 1.00 98.38 84 THR A O 1
ATOM 644 N N . GLY A 1 85 ? -2.872 -17.699 4.261 1.00 98.12 85 GLY A N 1
ATOM 645 C CA . GLY A 1 85 ? -3.790 -17.886 5.382 1.00 98.12 85 GLY A CA 1
ATOM 646 C C . GLY A 1 85 ? -3.195 -17.496 6.737 1.00 98.12 85 GLY A C 1
ATOM 647 O O . GLY A 1 85 ? -3.666 -17.995 7.762 1.00 98.12 85 GLY A O 1
ATOM 648 N N . ASP A 1 86 ? -2.147 -16.668 6.761 1.00 98.25 86 ASP A N 1
ATOM 649 C CA . ASP A 1 86 ? -1.458 -16.256 7.991 1.00 98.25 86 ASP A CA 1
ATOM 650 C C . ASP A 1 86 ? -2.025 -14.960 8.604 1.00 98.25 86 ASP A C 1
ATOM 652 O O . ASP A 1 86 ? -1.558 -14.508 9.655 1.00 98.25 86 ASP A O 1
ATOM 656 N N . GLY A 1 87 ? -3.066 -14.393 7.986 1.00 97.44 87 GLY A N 1
ATOM 657 C CA . GLY A 1 87 ? -3.690 -13.141 8.394 1.00 97.44 87 GLY A CA 1
ATOM 658 C C . GLY A 1 87 ? -2.992 -11.899 7.845 1.00 97.44 87 GLY A C 1
ATOM 659 O O . GLY A 1 87 ? -3.353 -10.796 8.254 1.00 97.44 87 GLY A O 1
ATOM 660 N N . LYS A 1 88 ? -2.018 -12.050 6.937 1.00 98.25 88 LYS A N 1
ATOM 661 C CA . LYS A 1 88 ? -1.330 -10.951 6.254 1.00 98.25 88 LYS A CA 1
ATOM 662 C C . LYS A 1 88 ? -1.604 -11.024 4.765 1.00 98.25 88 LYS A C 1
ATOM 664 O O . LYS A 1 88 ? -1.603 -12.082 4.155 1.00 98.25 88 LYS A O 1
ATOM 669 N N . ALA A 1 89 ? -1.808 -9.874 4.148 1.00 98.50 89 ALA A N 1
ATOM 670 C CA . ALA A 1 89 ? -1.842 -9.781 2.707 1.00 98.50 89 ALA A CA 1
ATOM 671 C C . ALA A 1 89 ? -0.440 -10.027 2.139 1.00 98.50 89 ALA A C 1
ATOM 673 O O . ALA A 1 89 ? 0.521 -9.343 2.493 1.00 98.50 89 ALA A O 1
ATOM 674 N N . ASP A 1 90 ? -0.343 -10.953 1.196 1.00 98.56 90 ASP A N 1
ATOM 675 C CA . ASP A 1 90 ? 0.814 -11.117 0.338 1.00 98.56 90 ASP A CA 1
ATOM 676 C C . ASP A 1 90 ? 0.718 -10.169 -0.866 1.00 98.56 90 ASP A C 1
ATOM 678 O O . ASP A 1 90 ? -0.363 -9.809 -1.349 1.00 98.56 90 ASP A O 1
ATOM 682 N N . ILE A 1 91 ? 1.878 -9.778 -1.390 1.00 98.19 91 ILE A N 1
ATOM 683 C CA . ILE A 1 91 ? 1.963 -9.048 -2.656 1.00 98.19 91 ILE A CA 1
ATOM 684 C C . ILE A 1 91 ? 1.857 -10.029 -3.834 1.00 98.19 91 ILE A C 1
ATOM 686 O O . ILE A 1 91 ? 2.531 -11.056 -3.864 1.00 98.19 91 ILE A O 1
ATOM 690 N N . ALA A 1 92 ? 1.032 -9.701 -4.826 1.00 97.69 92 ALA A N 1
ATOM 691 C CA . ALA A 1 92 ? 0.830 -10.497 -6.040 1.00 97.69 92 ALA A CA 1
ATOM 692 C C . ALA A 1 92 ? 0.380 -9.595 -7.198 1.00 97.69 92 ALA A C 1
ATOM 694 O O . ALA A 1 92 ? -0.164 -8.515 -6.949 1.00 97.69 92 ALA A O 1
ATOM 695 N N . PHE A 1 93 ? 0.609 -10.005 -8.447 1.00 93.81 93 PHE A N 1
ATOM 696 C CA . PHE A 1 93 ? 0.336 -9.206 -9.647 1.00 93.81 93 PHE A CA 1
ATOM 697 C C . PHE A 1 93 ? -0.144 -10.047 -10.838 1.00 93.81 93 PHE A C 1
ATOM 699 O O . PHE A 1 93 ? 0.008 -11.288 -10.772 1.00 93.81 93 PHE A O 1
#

pLDDT: mean 96.67, std 2.24, range [87.06, 98.69]

Secondary structure (DSSP, 8-state):
-EEGGGTEEEEE-TTSPEEEEE---TT-EE--B-SSSSSSPBEEEEESS-SSS-EEEEE-TTT-PEEEEE-S-TT-----B-SSSSSSPBP--

Radius of gyration: 13.03 Å; chains: 1; bounding box: 29×33×32 Å